Protein AF-A0A971MVQ8-F1 (afdb_monomer)

Foldseek 3Di:
DPQQFDQQPPPRDTHGPPDQADPVPRDGRSPDFHADPPPRHGDDPPDPADPVVRD

Secondary structure (DSSP, 8-state):
----EEEPTTT--EEETT-SB-TTT--B-SSS--B-TTT--B--TT-SS-TTTT-

Sequence (55 aa):
MPGYQHPCRYCDQFISTDSNVCPLCGRVNPLGPLRCQKCQAPIQKGWKSCPSCCR

Radius of gyration: 12.26 Å; Cα contacts (8 Å, |Δi|>4): 77; chains: 1; bounding box: 23×17×40 Å

Structure (mmCIF, N/CA/C/O backbone):
data_AF-A0A971MVQ8-F1
#
_entry.id   AF-A0A971MVQ8-F1
#
loop_
_atom_site.group_PDB
_atom_site.id
_atom_site.type_symbol
_atom_site.label_atom_id
_atom_site.label_alt_id
_atom_site.label_comp_id
_atom_site.label_asym_id
_atom_site.labe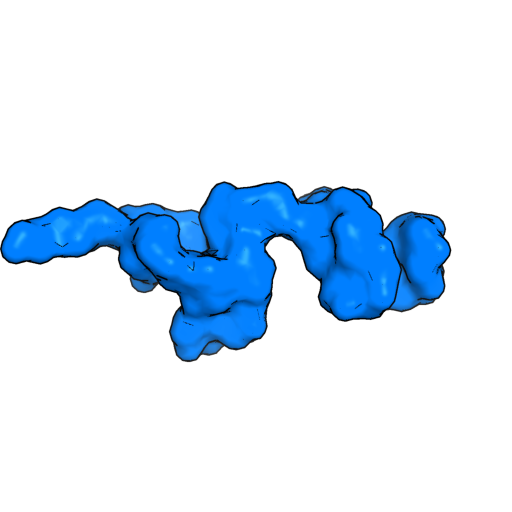l_entity_id
_atom_site.label_seq_id
_atom_site.pdbx_PDB_ins_code
_atom_site.Cartn_x
_atom_site.Cartn_y
_atom_site.Cartn_z
_atom_site.occupancy
_atom_site.B_iso_or_equiv
_atom_site.auth_seq_id
_atom_site.auth_comp_id
_atom_site.auth_asym_id
_atom_site.auth_atom_id
_atom_site.pdbx_PDB_model_num
ATOM 1 N N . MET A 1 1 ? -11.837 -8.570 24.173 1.00 47.84 1 MET A N 1
ATOM 2 C CA . MET A 1 1 ? -10.658 -7.679 24.090 1.00 47.84 1 MET A CA 1
ATOM 3 C C . MET A 1 1 ? -10.860 -6.771 22.887 1.00 47.84 1 MET A C 1
ATOM 5 O O . MET A 1 1 ? -11.214 -7.324 21.851 1.00 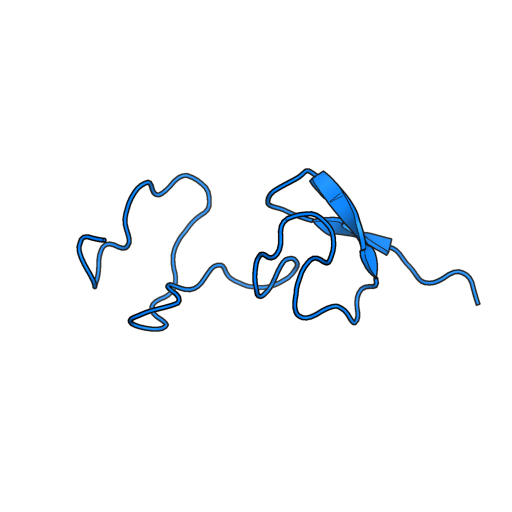47.84 1 MET A O 1
ATOM 9 N N . PRO A 1 2 ? -10.739 -5.435 22.980 1.00 50.44 2 PRO A N 1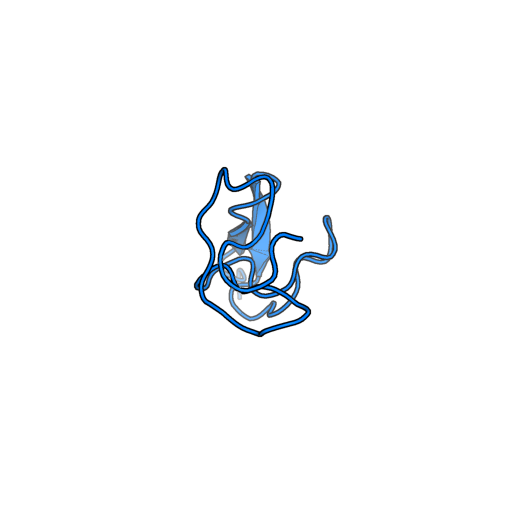
ATOM 10 C CA . PRO A 1 2 ? -10.872 -4.593 21.797 1.00 50.44 2 PRO A CA 1
ATOM 11 C C . PRO A 1 2 ? -9.697 -4.925 20.878 1.00 50.44 2 PRO A C 1
ATOM 13 O O . PRO A 1 2 ? -8.548 -4.639 21.202 1.00 50.44 2 PRO A O 1
ATOM 16 N N . GLY A 1 3 ? -9.974 -5.651 19.795 1.00 59.69 3 GLY A N 1
ATOM 17 C CA . GLY A 1 3 ? -8.969 -5.978 18.796 1.00 59.69 3 GLY A CA 1
ATOM 18 C C . GLY A 1 3 ? -8.399 -4.669 18.281 1.00 59.69 3 GLY A C 1
ATOM 19 O O . GLY A 1 3 ? -9.141 -3.870 17.717 1.00 59.69 3 GLY A O 1
ATOM 20 N N . TYR A 1 4 ? -7.118 -4.417 18.541 1.00 66.88 4 TYR A N 1
ATOM 21 C CA . TYR A 1 4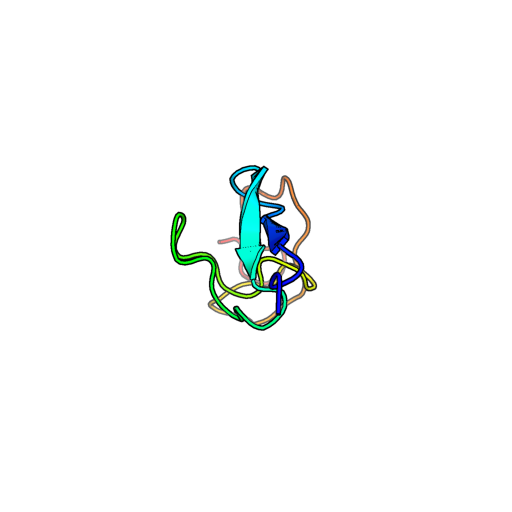 ? -6.434 -3.250 18.008 1.00 66.88 4 TYR A CA 1
ATOM 22 C C . TYR A 1 4 ? -6.538 -3.322 16.487 1.00 66.88 4 TYR A C 1
ATOM 24 O O . TYR A 1 4 ? -6.009 -4.231 15.852 1.00 66.88 4 TYR A O 1
ATOM 32 N N . GLN A 1 5 ? -7.318 -2.415 15.909 1.00 75.56 5 GLN A N 1
ATOM 33 C CA . GLN A 1 5 ? -7.473 -2.344 14.470 1.00 75.56 5 GLN A CA 1
ATOM 34 C C . GLN A 1 5 ? -6.440 -1.367 13.928 1.00 75.56 5 GLN A C 1
ATOM 36 O O . GLN A 1 5 ? -6.340 -0.228 14.383 1.00 75.56 5 GLN A O 1
ATOM 41 N N . HIS A 1 6 ? -5.672 -1.813 12.948 1.00 79.38 6 HIS A N 1
ATOM 42 C CA . HIS A 1 6 ? -4.717 -0.983 12.242 1.00 79.38 6 HIS A CA 1
ATOM 43 C C . HIS A 1 6 ? -5.330 -0.502 10.926 1.00 79.38 6 HIS A C 1
ATOM 45 O O . HIS A 1 6 ? -6.027 -1.270 10.255 1.00 79.38 6 HIS A O 1
ATOM 51 N N . PRO A 1 7 ? -5.077 0.751 10.524 1.00 79.56 7 PRO A N 1
ATOM 52 C CA . PRO A 1 7 ? -5.527 1.236 9.232 1.00 79.56 7 PRO A CA 1
ATOM 53 C C . PRO A 1 7 ? -4.797 0.482 8.115 1.00 79.56 7 PRO A C 1
ATOM 55 O O . PRO A 1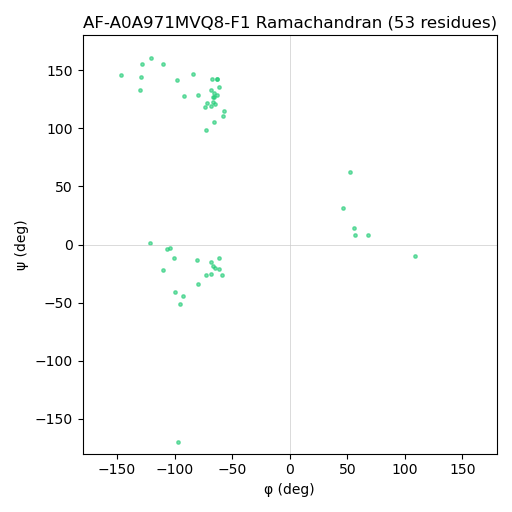 7 ? -3.568 0.401 8.066 1.00 79.56 7 PRO A O 1
ATOM 58 N N . CYS A 1 8 ? -5.568 -0.085 7.196 1.00 81.06 8 CYS A N 1
ATOM 59 C CA . CYS A 1 8 ? -5.069 -0.745 6.006 1.00 81.06 8 CYS A CA 1
ATOM 60 C C . CYS A 1 8 ? -4.414 0.291 5.095 1.00 81.06 8 CYS A C 1
ATOM 62 O O . CYS A 1 8 ? -5.074 1.198 4.602 1.00 81.06 8 CYS A O 1
ATOM 64 N N . ARG A 1 9 ? -3.141 0.104 4.749 1.00 76.81 9 ARG A N 1
ATOM 65 C CA . ARG A 1 9 ? -2.394 1.054 3.904 1.00 76.81 9 ARG A CA 1
ATOM 66 C C . ARG A 1 9 ? -2.953 1.268 2.488 1.00 76.81 9 ARG A C 1
ATOM 68 O O . ARG A 1 9 ? -2.437 2.129 1.776 1.00 76.81 9 ARG A O 1
ATOM 75 N N . TYR A 1 10 ? -3.896 0.437 2.041 1.00 76.56 10 TYR A N 1
ATOM 76 C CA . TYR A 1 10 ? -4.450 0.461 0.683 1.00 76.56 10 TYR A CA 1
ATOM 77 C C . TYR A 1 10 ? -5.797 1.173 0.580 1.00 76.56 10 TYR A C 1
ATOM 79 O O . TYR A 1 10 ? -6.040 1.849 -0.410 1.00 76.56 10 TYR A O 1
ATOM 87 N N . CYS A 1 11 ? -6.677 0.950 1.553 1.00 79.00 11 CYS A N 1
ATOM 88 C CA . CYS A 1 11 ? -8.048 1.470 1.560 1.00 79.00 11 CYS A CA 1
ATOM 89 C C . CYS A 1 11 ? -8.330 2.350 2.780 1.00 79.00 11 CYS A C 1
ATOM 91 O O . CYS A 1 11 ? -9.460 2.786 2.961 1.00 79.00 11 CYS A O 1
ATOM 93 N N . ASP A 1 12 ? -7.321 2.542 3.634 1.00 76.38 12 ASP A N 1
ATOM 94 C CA . ASP A 1 12 ? -7.349 3.331 4.866 1.00 76.38 12 ASP A CA 1
ATOM 95 C C . ASP A 1 12 ? -8.443 2.898 5.864 1.00 76.38 12 ASP A C 1
ATOM 97 O O . ASP A 1 12 ? -8.719 3.573 6.850 1.00 76.38 12 ASP A O 1
ATOM 101 N N . GLN A 1 13 ? -9.024 1.712 5.657 1.00 82.69 13 GLN A N 1
ATOM 102 C CA . GLN A 1 13 ? -9.986 1.101 6.564 1.00 82.69 13 GLN A CA 1
ATOM 103 C C . GLN A 1 13 ? -9.311 0.346 7.705 1.00 82.69 13 GLN A C 1
ATOM 105 O O . GLN A 1 13 ? -8.283 -0.301 7.525 1.00 82.69 13 GLN A O 1
ATOM 110 N N . PHE A 1 14 ? -9.954 0.360 8.866 1.00 84.19 14 PHE A N 1
ATOM 111 C CA . PHE A 1 14 ? -9.510 -0.332 10.066 1.00 84.19 14 PHE A CA 1
ATOM 112 C C . PHE A 1 14 ? -9.687 -1.848 9.935 1.00 84.19 14 PHE A C 1
ATOM 114 O O . PHE A 1 14 ? -10.789 -2.345 9.709 1.00 84.19 14 PHE A O 1
ATOM 121 N N . ILE A 1 15 ? -8.589 -2.586 10.075 1.00 83.50 15 ILE A N 1
ATOM 122 C CA . ILE A 1 15 ? -8.554 -4.050 10.020 1.00 83.50 15 ILE A CA 1
ATOM 123 C C . ILE A 1 15 ? -7.830 -4.620 11.235 1.00 83.50 15 ILE A C 1
ATOM 125 O O . ILE A 1 15 ? -6.976 -3.960 11.818 1.00 83.50 15 ILE A O 1
ATOM 129 N N . SER A 1 16 ? -8.125 -5.861 11.608 1.00 80.12 16 SER A N 1
ATOM 130 C CA . SER A 1 16 ? -7.429 -6.529 12.711 1.00 80.12 16 SER A CA 1
ATOM 131 C C . SER A 1 16 ? -5.938 -6.712 12.411 1.00 80.12 16 SER A C 1
ATOM 133 O O . SER A 1 16 ? -5.571 -7.035 11.280 1.00 80.12 16 SER A O 1
ATOM 135 N N . THR A 1 17 ? -5.076 -6.569 13.424 1.00 71.69 17 THR A N 1
ATOM 136 C CA . THR A 1 17 ? -3.614 -6.736 13.277 1.00 71.69 17 THR A CA 1
ATOM 137 C C . THR A 1 17 ? -3.196 -8.120 12.775 1.00 71.69 17 THR A C 1
ATOM 139 O O . THR A 1 17 ? -2.153 -8.260 12.148 1.00 71.69 17 THR A O 1
ATOM 142 N N . ASP A 1 18 ? -4.021 -9.135 13.034 1.00 73.56 18 ASP A N 1
ATOM 143 C CA . ASP A 1 18 ? -3.806 -10.525 12.614 1.00 73.56 18 ASP A CA 1
ATOM 144 C C . ASP A 1 18 ? -4.211 -10.789 11.148 1.00 73.56 18 ASP A C 1
ATOM 146 O O . ASP A 1 18 ? -3.864 -11.805 10.546 1.00 73.56 18 ASP A O 1
ATOM 150 N N . SER A 1 19 ? -4.939 -9.860 10.518 1.00 69.94 19 SER A N 1
ATOM 151 C CA . SER A 1 19 ? -5.415 -10.046 9.150 1.00 69.94 19 SER A CA 1
ATOM 152 C C . SER A 1 19 ? -4.277 -9.916 8.133 1.00 69.94 19 SER A C 1
ATOM 154 O O . SER A 1 19 ? -3.927 -8.825 7.681 1.00 69.94 19 SER A O 1
ATOM 156 N N . ASN A 1 20 ? -3.757 -11.066 7.694 1.00 74.06 20 ASN A N 1
ATOM 157 C CA . ASN A 1 20 ? -2.817 -11.173 6.572 1.00 74.06 20 ASN A CA 1
ATOM 158 C C . ASN A 1 20 ? -3.409 -10.681 5.245 1.00 74.06 20 ASN A C 1
ATOM 160 O O . ASN A 1 20 ? -2.666 -10.354 4.324 1.00 74.06 20 ASN A O 1
ATOM 164 N N . VAL A 1 21 ? -4.735 -10.625 5.124 1.00 77.44 21 VAL A N 1
ATOM 165 C CA . VAL A 1 21 ? -5.448 -10.097 3.957 1.00 77.44 21 VAL A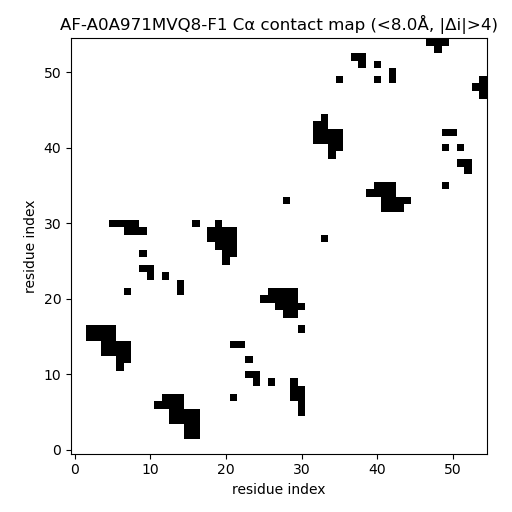 CA 1
ATOM 166 C C . VAL A 1 21 ? -6.488 -9.108 4.448 1.00 77.44 21 VAL A C 1
ATOM 168 O O . VAL A 1 21 ? -7.222 -9.400 5.386 1.00 77.44 21 VAL A O 1
ATOM 171 N N . CYS A 1 22 ? -6.571 -7.937 3.822 1.00 81.69 22 CYS A N 1
ATOM 172 C CA . CYS A 1 22 ? -7.631 -6.989 4.136 1.00 81.69 22 CYS A CA 1
ATOM 173 C C . CYS A 1 22 ? -8.978 -7.557 3.654 1.00 81.69 22 CYS A C 1
ATOM 175 O O . CYS A 1 22 ? -9.134 -7.736 2.445 1.00 81.69 22 CYS A O 1
ATOM 177 N N . PRO A 1 23 ? -9.965 -7.792 4.539 1.00 78.25 23 PRO A N 1
ATOM 178 C CA . PRO A 1 23 ? -11.271 -8.331 4.145 1.00 78.25 23 PRO A CA 1
ATOM 179 C C . PRO A 1 23 ? -12.098 -7.349 3.303 1.00 78.25 23 PRO A C 1
ATOM 181 O O . PRO A 1 23 ? -13.062 -7.746 2.663 1.00 78.25 23 PRO A O 1
ATOM 184 N N . LEU A 1 24 ? -11.718 -6.070 3.292 1.00 82.69 24 LEU A N 1
ATOM 185 C CA . LEU A 1 24 ? -12.461 -5.005 2.624 1.00 82.69 24 LEU A CA 1
ATOM 186 C C . LEU A 1 24 ? -11.967 -4.770 1.196 1.00 82.69 24 LEU A C 1
ATOM 188 O O . LEU A 1 24 ? -12.764 -4.636 0.277 1.00 82.69 24 LEU A O 1
ATOM 192 N N . CYS A 1 25 ? -10.646 -4.738 0.995 1.00 81.19 25 CYS A N 1
ATOM 193 C CA . CYS A 1 25 ? -10.055 -4.520 -0.328 1.00 81.19 25 CYS A CA 1
ATOM 194 C C . CYS A 1 25 ? -9.432 -5.777 -0.952 1.00 81.19 25 CYS A C 1
ATOM 196 O O . CYS A 1 25 ? -8.921 -5.711 -2.069 1.00 81.19 25 CYS A O 1
ATOM 198 N N . GLY A 1 26 ? -9.412 -6.905 -0.235 1.00 75.69 26 GLY A N 1
ATOM 199 C CA . GLY A 1 26 ? -8.833 -8.172 -0.695 1.00 75.69 26 GLY A CA 1
ATOM 200 C C . GLY A 1 26 ? -7.309 -8.157 -0.849 1.00 75.69 26 GLY A C 1
ATOM 201 O O . GLY A 1 26 ? -6.731 -9.092 -1.400 1.00 75.69 26 GLY A O 1
ATOM 202 N N . ARG A 1 27 ? -6.623 -7.093 -0.405 1.00 76.25 27 ARG A N 1
ATOM 203 C CA . ARG A 1 27 ? -5.167 -6.971 -0.552 1.00 76.25 27 ARG A CA 1
ATOM 204 C C . ARG A 1 27 ? -4.439 -7.782 0.509 1.00 76.25 27 ARG A C 1
ATOM 206 O O . ARG A 1 27 ? -4.670 -7.610 1.704 1.00 76.25 27 ARG A O 1
ATOM 213 N N . VAL A 1 28 ? -3.510 -8.609 0.045 1.00 74.50 28 VAL A N 1
ATOM 214 C CA . VAL A 1 28 ? -2.550 -9.340 0.875 1.00 74.50 28 VAL A CA 1
ATOM 215 C C . VAL A 1 28 ? -1.562 -8.375 1.532 1.00 74.50 28 VAL A C 1
ATOM 217 O O . VAL A 1 28 ? -1.112 -7.396 0.930 1.00 74.50 28 VAL A O 1
ATOM 220 N N . ASN A 1 29 ? -1.212 -8.696 2.767 1.00 74.75 29 ASN A N 1
ATOM 221 C CA . ASN A 1 29 ? -0.305 -7.979 3.644 1.00 74.75 29 ASN A CA 1
ATOM 222 C C . ASN A 1 29 ? -0.652 -6.484 3.810 1.00 74.75 29 ASN A C 1
ATOM 224 O O . ASN A 1 29 ? 0.128 -5.609 3.424 1.00 74.75 29 ASN A O 1
ATOM 228 N N . PRO A 1 30 ? -1.836 -6.161 4.358 1.00 75.00 30 PRO A N 1
ATOM 229 C CA . PRO A 1 30 ? -2.281 -4.778 4.534 1.00 75.00 30 PRO A CA 1
ATOM 230 C C . PRO A 1 30 ? -1.461 -3.973 5.548 1.00 75.00 30 PRO A C 1
ATOM 232 O O . PRO A 1 30 ? -1.489 -2.743 5.499 1.00 75.00 30 PRO A O 1
ATOM 235 N N . LEU A 1 31 ? -0.710 -4.656 6.417 1.00 74.56 31 LEU A N 1
ATOM 236 C CA . LEU A 1 31 ? 0.141 -4.053 7.448 1.00 74.56 31 LEU A CA 1
ATOM 237 C C . LEU A 1 31 ? 1.636 -4.212 7.168 1.00 74.56 31 LEU A C 1
ATOM 239 O O . LEU A 1 31 ? 2.440 -3.429 7.665 1.00 74.56 31 LEU A O 1
ATOM 243 N N . GLY A 1 32 ? 2.024 -5.195 6.358 1.00 74.38 32 GLY A N 1
ATOM 244 C CA . GLY A 1 32 ? 3.424 -5.453 6.055 1.00 74.38 32 GLY A CA 1
ATOM 245 C C . GLY A 1 32 ? 3.915 -4.835 4.737 1.00 74.38 32 GLY A C 1
ATOM 246 O O . GLY A 1 32 ? 3.240 -4.007 4.105 1.00 74.38 32 GLY A O 1
ATOM 247 N N . PRO A 1 33 ? 5.133 -5.213 4.306 1.00 72.31 33 PRO A N 1
ATOM 248 C CA . PRO A 1 33 ? 5.710 -4.748 3.053 1.00 72.31 33 PRO A CA 1
ATOM 249 C C . PRO A 1 33 ? 4.847 -5.182 1.865 1.00 72.31 33 PRO A C 1
ATOM 251 O O . PRO A 1 33 ? 4.394 -6.325 1.776 1.00 72.31 33 PRO A O 1
ATOM 254 N N . LEU A 1 34 ? 4.629 -4.241 0.948 1.00 74.06 34 LEU A N 1
ATOM 255 C CA . LEU A 1 34 ? 3.890 -4.458 -0.288 1.00 74.06 34 LEU A CA 1
ATOM 256 C C . LEU A 1 34 ? 4.731 -5.426 -1.136 1.00 74.06 34 LEU A C 1
ATOM 258 O O . LEU A 1 34 ? 5.921 -5.184 -1.337 1.00 74.06 34 LEU A O 1
ATOM 262 N N . ARG A 1 35 ? 4.156 -6.533 -1.610 1.00 78.19 35 ARG A N 1
ATOM 263 C CA . ARG A 1 35 ? 4.869 -7.508 -2.453 1.00 78.19 35 ARG A CA 1
ATOM 264 C C . ARG A 1 35 ? 4.059 -7.816 -3.699 1.00 78.19 35 ARG A C 1
ATOM 266 O O . ARG A 1 35 ? 2.830 -7.852 -3.659 1.00 78.19 35 ARG A O 1
ATOM 273 N N . CYS A 1 36 ? 4.747 -8.020 -4.817 1.00 79.19 36 CYS A N 1
ATOM 274 C CA . CYS A 1 36 ? 4.087 -8.436 -6.043 1.00 79.19 36 CYS A CA 1
ATOM 275 C C . CYS A 1 36 ? 3.512 -9.842 -5.855 1.00 79.19 36 CYS A C 1
ATOM 277 O O . CYS A 1 36 ? 4.225 -10.749 -5.445 1.00 79.19 36 CYS A O 1
ATOM 279 N N . GLN A 1 37 ? 2.244 -10.055 -6.201 1.00 74.69 37 GLN A N 1
ATOM 280 C CA . GLN A 1 37 ? 1.617 -11.381 -6.091 1.00 74.69 37 GLN A CA 1
ATOM 281 C C . GLN A 1 37 ? 2.245 -12.415 -7.036 1.00 74.69 37 GLN A C 1
ATOM 283 O O . GLN A 1 37 ? 2.099 -13.612 -6.826 1.00 74.69 37 GLN A O 1
ATOM 288 N N . LYS A 1 38 ? 2.938 -11.950 -8.082 1.00 79.56 38 LYS A N 1
ATOM 289 C CA . LYS A 1 38 ? 3.472 -12.790 -9.153 1.00 79.56 38 LYS A CA 1
ATOM 290 C C . LYS A 1 38 ? 4.934 -13.176 -8.922 1.00 79.56 38 LYS A C 1
ATOM 292 O O . LYS A 1 38 ? 5.265 -14.349 -8.973 1.00 79.56 38 LYS A O 1
ATOM 297 N N . CYS A 1 39 ? 5.793 -12.193 -8.644 1.00 84.19 39 CYS A N 1
ATOM 298 C CA . CYS A 1 39 ? 7.223 -12.416 -8.389 1.00 84.19 39 CYS A CA 1
ATOM 299 C C . CYS A 1 39 ? 7.616 -12.335 -6.908 1.00 84.19 39 CYS A C 1
ATOM 301 O O . CYS A 1 39 ? 8.789 -12.490 -6.596 1.00 84.19 39 CYS A O 1
ATOM 303 N N . GLN A 1 40 ? 6.690 -12.023 -5.993 1.00 77.56 40 GLN A N 1
ATOM 304 C CA . GLN A 1 40 ? 6.960 -11.821 -4.555 1.00 77.56 40 GLN A CA 1
ATOM 305 C C . GLN A 1 40 ? 8.013 -10.739 -4.236 1.00 77.56 40 GLN A C 1
ATOM 307 O O . GLN A 1 40 ? 8.380 -10.530 -3.073 1.00 77.56 40 GLN A O 1
ATOM 312 N N . ALA A 1 41 ? 8.447 -9.991 -5.254 1.00 82.12 41 ALA A N 1
ATOM 313 C CA . ALA A 1 41 ? 9.367 -8.876 -5.133 1.00 82.12 41 ALA A CA 1
ATOM 314 C C . ALA A 1 41 ? 8.749 -7.754 -4.282 1.00 82.12 41 ALA A C 1
ATOM 316 O O . ALA A 1 41 ? 7.539 -7.509 -4.387 1.00 82.12 41 ALA A O 1
ATOM 317 N N . PRO A 1 42 ? 9.547 -7.070 -3.444 1.00 77.81 42 PRO A N 1
ATOM 318 C CA . PRO A 1 42 ? 9.082 -5.915 -2.694 1.00 77.81 42 PRO A CA 1
ATOM 319 C C . PRO A 1 42 ? 8.683 -4.798 -3.664 1.00 77.81 42 PRO A C 1
ATOM 321 O O . PRO A 1 42 ? 9.429 -4.434 -4.570 1.00 77.81 42 PRO A O 1
ATOM 324 N N . ILE A 1 43 ? 7.481 -4.270 -3.480 1.00 78.88 43 ILE A N 1
ATOM 325 C CA . ILE A 1 43 ? 6.936 -3.143 -4.235 1.00 78.88 43 ILE A CA 1
ATOM 326 C C . ILE A 1 43 ? 6.599 -2.004 -3.266 1.00 78.88 43 ILE A C 1
ATOM 328 O O . ILE A 1 43 ? 6.498 -2.203 -2.054 1.00 78.88 43 ILE A O 1
ATOM 332 N N . GLN A 1 44 ? 6.471 -0.780 -3.774 1.00 73.62 44 GLN A N 1
ATOM 333 C CA . GLN A 1 44 ? 6.140 0.391 -2.958 1.00 73.62 44 GLN A CA 1
ATOM 334 C C . GLN A 1 44 ? 4.725 0.904 -3.241 1.00 73.62 44 GLN A C 1
ATOM 336 O O . GLN A 1 44 ? 4.160 0.684 -4.314 1.00 73.62 44 GLN A O 1
ATOM 341 N N . LYS A 1 45 ? 4.132 1.590 -2.252 1.00 67.38 45 LYS A N 1
ATOM 342 C CA . LYS A 1 45 ? 2.821 2.241 -2.405 1.00 67.38 45 LYS A CA 1
ATOM 343 C C . LYS A 1 45 ? 2.971 3.348 -3.456 1.00 67.38 45 LYS A C 1
ATOM 345 O O . LYS A 1 45 ? 3.801 4.230 -3.286 1.00 67.38 45 LYS A O 1
ATOM 350 N N . GLY A 1 46 ? 2.193 3.268 -4.536 1.00 68.38 46 GLY A N 1
ATOM 351 C CA . GLY A 1 46 ? 2.258 4.199 -5.673 1.00 68.38 46 GLY A CA 1
ATOM 352 C C . GLY A 1 46 ? 2.846 3.599 -6.952 1.00 68.38 46 GLY A C 1
ATOM 353 O O . GLY A 1 46 ? 2.728 4.198 -8.019 1.00 68.38 46 GLY A O 1
ATOM 354 N N . TRP A 1 47 ? 3.420 2.397 -6.890 1.00 72.19 47 TRP A N 1
ATOM 355 C CA . TRP A 1 47 ? 3.845 1.701 -8.099 1.00 72.19 47 TRP A CA 1
ATOM 356 C C . TRP A 1 47 ? 2.646 1.153 -8.869 1.00 72.19 47 TRP A C 1
ATOM 358 O O . TRP A 1 47 ? 1.906 0.305 -8.374 1.00 72.19 47 TRP A O 1
ATOM 368 N N . LYS A 1 48 ? 2.476 1.647 -10.102 1.00 68.00 48 LYS A N 1
ATOM 369 C CA . LYS A 1 48 ? 1.477 1.143 -11.057 1.00 68.00 48 LYS A CA 1
ATOM 370 C C . LYS A 1 48 ? 1.811 -0.268 -11.549 1.00 68.00 48 LYS A C 1
ATOM 372 O O . LYS A 1 48 ? 0.903 -0.994 -11.936 1.00 68.00 48 LYS A O 1
ATOM 377 N N . SER A 1 49 ? 3.092 -0.638 -11.512 1.00 72.75 49 SER A N 1
ATOM 378 C CA . SER A 1 49 ? 3.603 -1.930 -11.970 1.00 72.75 49 SER A CA 1
ATOM 379 C C . SER A 1 49 ? 4.794 -2.358 -11.118 1.00 72.75 49 SER A C 1
ATOM 381 O O . SER A 1 49 ? 5.578 -1.522 -10.664 1.00 72.75 49 SER A O 1
ATOM 383 N N . CYS A 1 50 ? 4.946 -3.659 -10.887 1.00 81.62 50 CYS A N 1
ATOM 384 C CA . CYS A 1 50 ? 6.130 -4.198 -10.234 1.00 81.62 50 CYS A CA 1
ATOM 385 C C . CYS A 1 50 ? 7.356 -4.042 -11.157 1.00 81.62 50 CYS A C 1
ATOM 387 O O . CYS A 1 50 ? 7.267 -4.428 -12.317 1.00 81.62 50 CYS A O 1
ATOM 389 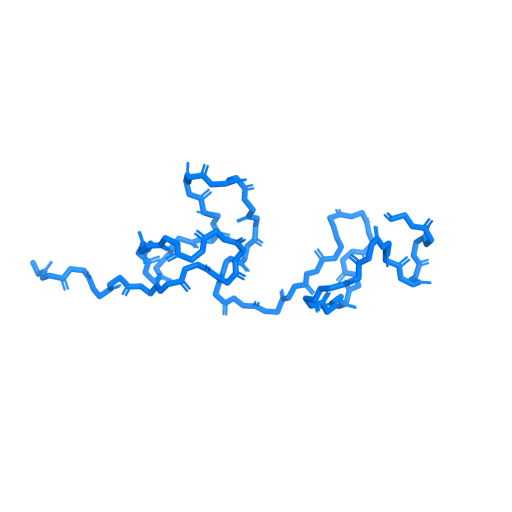N N . PRO A 1 51 ? 8.511 -3.551 -10.675 1.00 77.62 51 PRO A N 1
ATOM 390 C CA . PRO A 1 51 ? 9.712 -3.313 -11.477 1.00 77.62 51 PRO A CA 1
ATOM 391 C C . PRO A 1 51 ? 10.396 -4.617 -11.875 1.00 77.62 51 PRO A C 1
ATOM 393 O O . PRO A 1 51 ? 11.087 -4.663 -12.879 1.00 77.62 51 PRO A O 1
ATOM 396 N N . SER A 1 52 ? 10.212 -5.680 -11.088 1.00 82.69 52 SER A N 1
ATOM 397 C CA . SER A 1 52 ? 10.793 -6.990 -11.371 1.00 82.69 52 SER A CA 1
ATOM 398 C C . SER A 1 52 ? 9.974 -7.739 -12.417 1.00 82.69 52 SER A C 1
ATOM 400 O O . SER A 1 52 ? 10.524 -8.490 -13.208 1.00 82.69 52 SER A O 1
ATOM 402 N N . CYS A 1 53 ? 8.654 -7.542 -12.411 1.00 78.56 53 CYS A N 1
ATOM 403 C CA . CYS A 1 53 ? 7.724 -8.229 -13.303 1.00 78.56 53 CYS A CA 1
ATOM 404 C C . CYS A 1 53 ? 7.272 -7.371 -14.508 1.00 78.56 53 CYS A C 1
ATOM 406 O O . CYS A 1 53 ? 6.590 -7.895 -15.387 1.00 78.56 53 CYS A O 1
ATOM 408 N N . CYS A 1 54 ? 7.553 -6.062 -14.516 1.00 72.19 54 CYS A N 1
ATOM 409 C CA . CYS A 1 54 ? 6.929 -5.049 -15.386 1.00 72.19 54 CYS A CA 1
ATOM 410 C C . CYS A 1 54 ? 5.387 -5.146 -15.460 1.00 72.19 54 CYS A C 1
ATOM 412 O O . CYS A 1 54 ? 4.779 -4.842 -16.486 1.00 72.19 54 CYS A O 1
ATOM 414 N N . ARG A 1 55 ? 4.745 -5.598 -14.374 1.00 58.62 55 ARG A N 1
ATOM 415 C CA . ARG A 1 55 ? 3.302 -5.867 -14.273 1.00 58.62 55 ARG A CA 1
ATOM 416 C C . ARG A 1 55 ? 2.791 -5.450 -12.908 1.00 58.62 55 ARG A C 1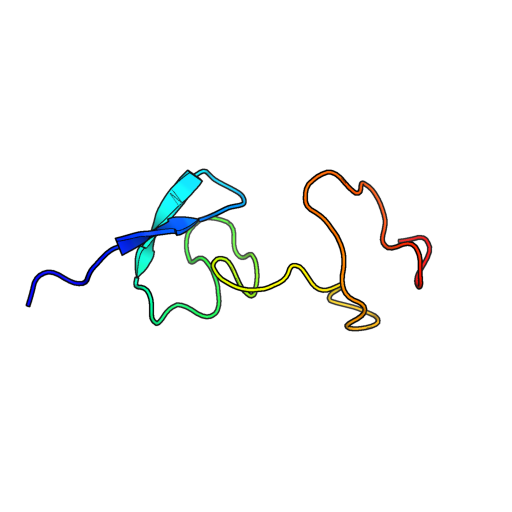
ATOM 418 O O . ARG A 1 55 ? 1.751 -4.772 -12.867 1.00 58.62 55 ARG A O 1
#

Solvent-accessible surface area (backbone atoms only — no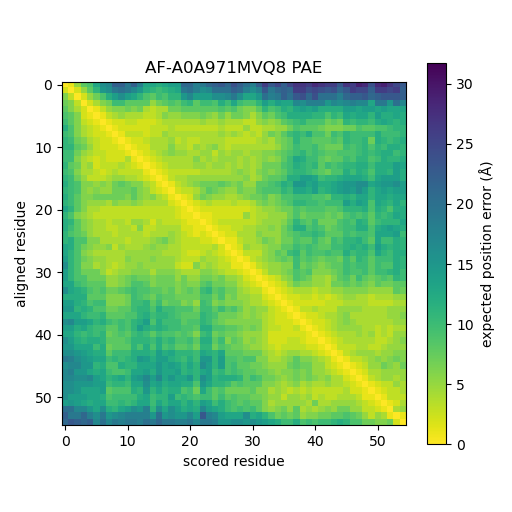t comparable to full-atom values): 3602 Å² total; per-residue (Å²): 128,88,72,66,57,44,62,22,80,85,78,66,45,73,36,53,77,83,45,58,44,33,90,85,79,68,40,68,35,34,83,58,78,43,53,36,93,84,77,63,45,82,44,61,98,87,59,88,44,36,86,90,73,75,80

pLDDT: mean 75.05, std 7.35, range [47.84, 84.19]

Mean predicted aligned error: 7.94 Å

Nearest PDB structures (foldseek):
  4owf-assembly1_G  TM=7.453E-01  e=4.853E-01  Homo sapiens
  9b12-assembly2_I  TM=7.061E-01  e=7.773E-01  Homo sapiens
  7mnv-assembly1_B  TM=6.746E-01  e=8.407E-01  Homo sapiens
  9dby-assembly1_M  TM=5.759E-01  e=5.250E-01  Homo sapiens
  2d9g-assembly1_A  TM=5.060E-01  e=1.575E+00  Homo sapiens